Protein AF-A0A355G9J8-F1 (afdb_monomer_lite)

Radius of gyration: 12.43 Å; chains: 1; bounding box: 29×32×34 Å

Sequence (76 aa):
LYHGILEGSHTVVHCRAGIGRAGMTAAAILLHHGLTTPEAFALISKRRRVPVPDTPEQHHWILKHEKQITGKENIL

Structure (mmCIF, N/CA/C/O backbone):
data_AF-A0A355G9J8-F1
#
_entry.id   AF-A0A355G9J8-F1
#
loop_
_atom_site.group_PDB
_atom_site.id
_atom_site.type_symbol
_atom_site.label_atom_id
_atom_site.label_alt_id
_atom_site.label_comp_id
_atom_site.label_asym_id
_atom_site.label_entity_id
_atom_site.label_seq_id
_atom_site.pdbx_PDB_ins_code
_atom_site.Cartn_x
_atom_site.Cartn_y
_atom_site.Cartn_z
_atom_site.occupancy
_atom_site.B_iso_or_equiv
_atom_site.auth_seq_id
_atom_site.auth_comp_id
_atom_site.auth_asym_id
_atom_site.auth_atom_id
_atom_site.pdbx_PDB_model_num
ATOM 1 N N . LEU A 1 1 ? -14.960 5.246 0.982 1.00 87.56 1 LEU A N 1
ATOM 2 C CA . LEU A 1 1 ? -14.219 4.003 0.659 1.00 87.56 1 LEU A CA 1
ATOM 3 C C . LEU A 1 1 ? -13.916 3.191 1.913 1.00 87.56 1 LEU A C 1
ATOM 5 O O . LEU A 1 1 ? -14.485 2.123 2.049 1.00 87.56 1 LEU A O 1
ATOM 9 N N . TYR A 1 2 ? -13.080 3.691 2.831 1.00 93.12 2 TYR A N 1
ATOM 10 C CA . TYR A 1 2 ? -12.637 2.926 4.005 1.00 93.12 2 TYR A CA 1
ATOM 11 C C . TYR A 1 2 ? -13.780 2.425 4.909 1.00 93.12 2 TYR A C 1
ATOM 13 O O . TYR A 1 2 ? -13.867 1.225 5.139 1.00 93.12 2 TYR A O 1
ATOM 21 N N . HIS A 1 3 ? -14.705 3.296 5.329 1.00 94.81 3 HIS A N 1
ATOM 22 C CA . HIS A 1 3 ? -15.862 2.884 6.143 1.00 94.81 3 HIS A CA 1
ATOM 23 C C . HIS A 1 3 ? -16.712 1.800 5.470 1.00 94.81 3 HIS A C 1
ATOM 25 O O . HIS A 1 3 ? -16.987 0.782 6.086 1.00 94.81 3 HIS A O 1
ATOM 31 N N . GLY A 1 4 ? -17.011 1.946 4.175 1.00 96.56 4 GLY A N 1
ATOM 32 C CA . GLY A 1 4 ? -17.746 0.921 3.430 1.00 96.56 4 GLY A CA 1
ATOM 33 C C . GLY A 1 4 ? -17.028 -0.434 3.397 1.00 96.56 4 GLY A C 1
ATOM 34 O O . GLY A 1 4 ? -17.684 -1.466 3.482 1.00 96.56 4 GLY A O 1
ATOM 35 N N . ILE A 1 5 ? -15.688 -0.456 3.326 1.00 95.62 5 ILE A N 1
ATOM 36 C CA . ILE A 1 5 ? -14.902 -1.699 3.438 1.00 95.62 5 ILE A CA 1
ATOM 37 C C . ILE A 1 5 ? -15.060 -2.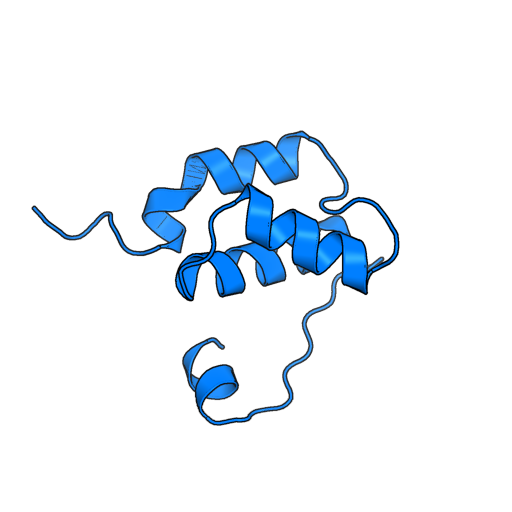312 4.838 1.00 95.62 5 ILE A C 1
ATOM 39 O O . ILE A 1 5 ? -15.257 -3.521 4.939 1.00 95.62 5 ILE A O 1
ATOM 43 N N . LEU A 1 6 ? -15.012 -1.500 5.902 1.00 96.00 6 LEU A N 1
ATOM 44 C CA . LEU A 1 6 ? -15.231 -1.973 7.278 1.00 96.00 6 LEU A CA 1
ATOM 45 C C . LEU A 1 6 ? -16.653 -2.509 7.500 1.00 96.00 6 LEU A C 1
ATOM 47 O O . LEU A 1 6 ? -16.840 -3.443 8.271 1.00 96.00 6 LEU A O 1
ATOM 51 N N . GLU A 1 7 ? -17.636 -1.962 6.790 1.00 97.88 7 GLU A N 1
ATOM 52 C CA . GLU A 1 7 ? -19.037 -2.405 6.801 1.00 97.88 7 GLU A CA 1
ATOM 53 C C . GLU A 1 7 ? -19.292 -3.634 5.902 1.00 97.88 7 GLU A C 1
ATOM 55 O O . GLU A 1 7 ? -20.423 -4.104 5.803 1.00 97.88 7 GLU A O 1
ATOM 60 N N . GLY A 1 8 ? -18.256 -4.181 5.250 1.00 97.06 8 GLY A N 1
ATOM 61 C CA . GLY A 1 8 ? -18.343 -5.406 4.446 1.00 97.06 8 GLY A CA 1
ATOM 62 C C . GLY A 1 8 ? -18.607 -5.200 2.950 1.00 97.06 8 GLY A C 1
ATOM 63 O O . GLY A 1 8 ? -18.879 -6.165 2.238 1.00 97.06 8 GLY A O 1
ATOM 64 N N . SER A 1 9 ? -18.508 -3.972 2.432 1.00 97.62 9 SER A N 1
ATOM 65 C CA . SER A 1 9 ? -18.699 -3.702 1.000 1.00 97.62 9 SER A CA 1
ATOM 66 C C . SER A 1 9 ? -17.629 -4.370 0.128 1.00 97.62 9 SER A C 1
ATOM 68 O O . SER A 1 9 ? -16.425 -4.200 0.340 1.00 97.62 9 SER A O 1
ATOM 70 N N . HIS A 1 10 ? -18.055 -5.020 -0.958 1.00 96.31 10 HIS A N 1
ATOM 71 C CA . HIS A 1 10 ? -17.158 -5.523 -2.001 1.00 96.31 10 HIS A CA 1
ATOM 72 C C . HIS A 1 10 ? -16.695 -4.386 -2.919 1.00 96.31 10 HIS A C 1
ATOM 74 O O . HIS A 1 10 ? -17.363 -4.047 -3.894 1.00 96.31 10 HIS A O 1
ATOM 80 N N . THR A 1 11 ? -15.541 -3.789 -2.616 1.00 95.06 11 THR A N 1
ATOM 81 C CA . THR A 1 11 ? -15.031 -2.643 -3.382 1.00 95.06 11 THR A CA 1
ATOM 82 C C . THR A 1 11 ? -13.878 -3.018 -4.311 1.00 95.06 11 THR A C 1
ATOM 84 O O . THR A 1 11 ? -12.931 -3.686 -3.901 1.00 95.06 11 THR A O 1
ATOM 87 N N . VAL A 1 12 ? -13.925 -2.530 -5.554 1.00 95.62 12 VAL A N 1
ATOM 88 C CA . VAL A 1 12 ? -12.861 -2.696 -6.554 1.00 95.62 12 VAL A CA 1
ATOM 89 C C . VAL A 1 12 ? -12.167 -1.361 -6.816 1.00 95.62 12 VAL A C 1
ATOM 91 O O . VAL A 1 12 ? -12.818 -0.344 -7.033 1.00 95.62 12 VAL A O 1
ATOM 94 N N . VAL A 1 13 ? -10.832 -1.381 -6.854 1.00 94.94 13 VAL A N 1
ATOM 95 C CA . VAL A 1 13 ? -9.996 -0.270 -7.329 1.00 94.94 13 VAL A CA 1
ATOM 96 C C . VAL A 1 13 ? -9.167 -0.766 -8.508 1.00 94.94 13 VAL A C 1
ATOM 98 O O . VAL A 1 13 ? -8.494 -1.792 -8.405 1.00 94.94 13 VAL A O 1
ATOM 101 N N . HIS A 1 14 ? -9.184 -0.037 -9.624 1.00 96.50 14 HIS A N 1
ATOM 102 C CA . HIS A 1 14 ? -8.376 -0.373 -10.794 1.00 96.50 14 HIS A CA 1
ATOM 103 C C . HIS A 1 14 ? -7.651 0.847 -11.368 1.00 96.50 14 HIS A C 1
ATOM 105 O O . HIS A 1 14 ? -7.955 1.999 -11.072 1.00 96.50 14 HIS A O 1
ATOM 111 N N . CYS A 1 15 ? -6.657 0.571 -12.209 1.00 94.31 15 CYS A N 1
ATOM 112 C CA . CYS A 1 15 ? -6.087 1.555 -13.120 1.00 94.31 15 CYS A CA 1
ATOM 113 C C . CYS A 1 15 ? -5.996 0.914 -14.511 1.00 94.31 15 CYS A C 1
ATOM 115 O O . CYS A 1 15 ? -7.028 0.625 -15.105 1.00 94.31 15 CYS A O 1
ATOM 117 N N . ARG A 1 16 ? -4.786 0.618 -14.993 1.00 93.00 16 ARG A N 1
ATOM 118 C CA . ARG A 1 16 ? -4.541 -0.221 -16.171 1.00 93.00 16 ARG A CA 1
ATOM 119 C C . ARG A 1 16 ? -4.110 -1.631 -15.757 1.00 93.00 16 ARG A C 1
ATOM 121 O O . ARG A 1 16 ? -4.910 -2.549 -15.822 1.00 93.00 16 ARG A O 1
ATOM 128 N N . ALA A 1 17 ? -2.888 -1.794 -15.246 1.00 92.44 17 ALA A N 1
ATOM 129 C CA . ALA A 1 17 ? -2.361 -3.106 -14.838 1.00 92.44 17 ALA A CA 1
ATOM 130 C C . ALA A 1 17 ? -2.682 -3.498 -13.380 1.00 92.44 17 ALA A C 1
ATOM 132 O O . ALA A 1 17 ? -2.360 -4.600 -12.942 1.00 92.44 17 ALA A O 1
ATOM 133 N N . GLY A 1 18 ? -3.278 -2.593 -12.595 1.00 93.31 18 GLY A N 1
ATOM 134 C CA . GLY A 1 18 ? -3.553 -2.844 -11.177 1.00 93.31 18 GLY A CA 1
ATOM 135 C C . GLY A 1 18 ? -2.293 -2.957 -10.302 1.00 93.31 18 GLY A C 1
ATOM 136 O O . GLY A 1 18 ? -2.344 -3.614 -9.269 1.00 93.31 18 GLY A O 1
ATOM 137 N N . ILE A 1 19 ? -1.165 -2.383 -10.740 1.00 96.38 19 ILE A N 1
ATOM 138 C CA . ILE A 1 19 ? 0.145 -2.455 -10.059 1.00 96.38 19 ILE A CA 1
ATOM 139 C C . ILE A 1 19 ? 0.537 -1.077 -9.513 1.00 96.38 19 ILE A C 1
ATOM 141 O O . ILE A 1 19 ? 0.772 -0.947 -8.322 1.00 96.38 19 ILE A O 1
ATOM 145 N N . GLY A 1 20 ? 0.521 -0.032 -10.351 1.00 97.25 20 GLY A N 1
ATOM 146 C CA . GLY A 1 20 ? 0.894 1.326 -9.932 1.00 97.25 20 GLY A CA 1
ATOM 147 C C . GLY A 1 20 ? -0.175 2.021 -9.089 1.00 97.25 20 GLY A C 1
ATOM 148 O O . GLY A 1 20 ? -0.364 1.709 -7.920 1.00 97.25 20 GLY A O 1
ATOM 149 N N . ARG A 1 21 ? -0.943 2.943 -9.689 1.00 97.81 21 ARG A N 1
ATOM 150 C CA . ARG A 1 21 ? -1.957 3.750 -8.968 1.00 97.81 21 ARG A CA 1
ATOM 151 C C . ARG A 1 21 ? -2.944 2.931 -8.125 1.00 97.81 21 ARG A C 1
ATOM 153 O O . ARG A 1 21 ? -3.230 3.313 -7.001 1.00 97.81 21 ARG A O 1
ATOM 160 N N . ALA A 1 22 ? -3.420 1.791 -8.628 1.00 97.56 22 ALA A N 1
ATOM 161 C CA . ALA A 1 22 ? -4.304 0.923 -7.847 1.00 97.56 22 ALA A CA 1
ATOM 162 C C . ALA A 1 22 ? -3.590 0.299 -6.632 1.00 97.56 22 ALA A C 1
ATOM 164 O O . ALA A 1 22 ? -4.180 0.212 -5.559 1.00 97.56 22 ALA A O 1
ATOM 165 N N . GLY A 1 23 ? -2.317 -0.086 -6.783 1.00 97.69 23 GLY A N 1
ATOM 166 C CA . GLY A 1 23 ? -1.484 -0.565 -5.680 1.00 97.69 23 GLY A CA 1
ATOM 167 C C . GLY A 1 23 ? -1.206 0.530 -4.652 1.00 97.69 23 GLY A C 1
ATOM 168 O O . GLY A 1 23 ? -1.305 0.273 -3.458 1.00 97.69 23 GLY A O 1
ATOM 169 N N . MET A 1 24 ? -0.965 1.768 -5.098 1.00 98.19 24 MET A N 1
ATOM 170 C CA . MET A 1 24 ? -0.833 2.927 -4.207 1.00 98.19 24 MET A CA 1
ATOM 171 C C . MET A 1 24 ? -2.114 3.182 -3.402 1.00 98.19 24 MET A C 1
ATOM 173 O O . MET A 1 24 ? -2.042 3.376 -2.193 1.00 98.19 24 MET A O 1
ATOM 177 N N . THR A 1 25 ? -3.290 3.145 -4.040 1.00 97.62 25 THR A N 1
ATOM 178 C CA . THR A 1 25 ? -4.572 3.309 -3.334 1.00 97.62 25 THR A CA 1
ATOM 179 C C . THR A 1 25 ? -4.810 2.181 -2.331 1.00 97.62 25 THR A C 1
ATOM 181 O O . THR A 1 25 ? -5.215 2.452 -1.204 1.00 97.62 25 THR A O 1
ATOM 184 N N . ALA A 1 26 ? -4.520 0.928 -2.700 1.00 97.75 26 ALA A N 1
ATOM 185 C CA . ALA A 1 26 ? -4.612 -0.200 -1.775 1.00 97.75 26 ALA A CA 1
ATOM 186 C C . ALA A 1 26 ? -3.657 -0.038 -0.578 1.00 97.75 26 ALA A C 1
ATOM 188 O O . ALA A 1 26 ? -4.062 -0.286 0.555 1.00 97.75 26 ALA A O 1
ATOM 189 N N . ALA A 1 27 ? -2.427 0.433 -0.812 1.00 98.19 27 ALA A N 1
ATOM 190 C CA . ALA A 1 27 ? -1.469 0.712 0.254 1.00 98.19 27 ALA A CA 1
ATOM 191 C C . ALA A 1 27 ? -2.000 1.803 1.188 1.00 98.19 27 ALA A C 1
ATOM 193 O O . ALA A 1 27 ? -2.044 1.591 2.392 1.00 98.19 27 ALA A O 1
ATOM 194 N N . ALA A 1 28 ? -2.501 2.916 0.647 1.00 97.75 28 ALA A N 1
ATOM 195 C CA . ALA A 1 28 ? -3.050 4.003 1.453 1.00 97.75 28 ALA A CA 1
ATOM 196 C C . ALA A 1 28 ? -4.201 3.547 2.372 1.00 97.75 28 ALA A C 1
ATOM 198 O O . ALA A 1 28 ? -4.260 3.955 3.528 1.00 97.75 28 ALA A O 1
ATOM 199 N N . ILE A 1 29 ? -5.079 2.658 1.894 1.00 97.00 29 ILE A N 1
ATOM 200 C CA . ILE A 1 29 ? -6.163 2.077 2.706 1.00 97.00 29 ILE A CA 1
ATOM 201 C C . ILE A 1 29 ? -5.602 1.218 3.846 1.00 97.00 29 ILE A C 1
ATOM 203 O O . ILE A 1 29 ? -6.066 1.327 4.978 1.00 97.00 29 ILE A O 1
ATOM 207 N N . LEU A 1 30 ? -4.605 0.376 3.564 1.00 97.69 30 LEU A N 1
ATOM 208 C CA . LEU A 1 30 ? -3.965 -0.471 4.575 1.00 97.69 30 LEU A CA 1
ATOM 209 C C . LEU A 1 30 ? -3.199 0.356 5.616 1.00 97.69 30 LEU A C 1
ATOM 211 O O . LEU A 1 30 ? -3.249 0.040 6.801 1.00 97.69 30 LEU A O 1
ATOM 215 N N . LEU A 1 31 ? -2.546 1.438 5.191 1.00 97.69 31 LEU A N 1
ATOM 216 C CA . LEU A 1 31 ? -1.863 2.376 6.082 1.00 97.69 31 LEU A CA 1
ATOM 217 C C . LEU A 1 31 ? -2.860 3.072 6.998 1.00 97.69 31 LEU A C 1
ATOM 219 O O . LEU A 1 31 ? -2.673 3.110 8.209 1.00 97.69 31 LEU A O 1
ATOM 223 N N . HIS A 1 32 ? -3.953 3.570 6.421 1.00 95.75 32 HIS A N 1
ATOM 224 C CA . HIS A 1 32 ? -5.046 4.164 7.179 1.00 95.75 32 HIS A CA 1
ATOM 225 C C . HIS A 1 32 ? -5.664 3.173 8.182 1.00 95.75 32 HIS A C 1
ATOM 227 O O . HIS A 1 32 ? -6.089 3.572 9.262 1.00 95.75 32 HIS A O 1
ATOM 233 N N . HIS A 1 33 ? -5.659 1.876 7.862 1.00 95.69 33 HIS A N 1
ATOM 234 C CA . HIS A 1 33 ? -6.082 0.813 8.775 1.00 95.69 33 HIS A CA 1
ATOM 235 C C . HIS A 1 33 ? -5.080 0.520 9.908 1.00 95.69 33 HIS A C 1
ATOM 237 O O . HIS A 1 33 ? -5.461 -0.068 10.916 1.00 95.69 33 HIS A O 1
ATOM 243 N N . GLY A 1 34 ? -3.816 0.933 9.766 1.00 96.25 34 GLY A N 1
ATOM 244 C CA . GLY A 1 34 ? -2.782 0.797 10.794 1.00 96.25 34 GLY A CA 1
ATOM 245 C C . GLY A 1 34 ? -1.563 -0.038 10.397 1.00 96.25 34 GLY A C 1
ATOM 246 O O . GLY A 1 34 ? -0.676 -0.211 11.229 1.00 96.25 34 GLY A O 1
ATOM 247 N N . LEU A 1 35 ? -1.483 -0.539 9.159 1.00 98.06 35 LEU A N 1
ATOM 248 C CA . LEU A 1 35 ? -0.272 -1.209 8.674 1.00 98.06 35 LEU A CA 1
ATOM 249 C C . LEU A 1 35 ? 0.830 -0.184 8.389 1.00 98.06 35 LEU A C 1
ATOM 251 O O . LEU A 1 35 ? 0.573 0.937 7.952 1.00 98.06 35 LEU A O 1
ATOM 255 N N . THR A 1 36 ? 2.078 -0.596 8.566 1.00 97.69 36 THR A N 1
ATOM 256 C CA . THR A 1 36 ? 3.232 0.179 8.101 1.00 97.69 36 THR A CA 1
ATOM 257 C C . THR A 1 36 ? 3.363 0.118 6.575 1.00 97.69 36 THR A C 1
ATOM 259 O O . THR A 1 36 ? 2.877 -0.813 5.920 1.00 97.69 36 THR A O 1
ATOM 262 N N . THR A 1 37 ? 4.075 1.086 5.986 1.00 97.69 37 THR A N 1
ATOM 263 C CA . THR A 1 37 ? 4.386 1.084 4.544 1.00 97.69 37 THR A CA 1
ATOM 264 C C . THR A 1 37 ? 4.984 -0.246 4.040 1.00 97.69 37 THR A C 1
ATOM 266 O O . THR A 1 37 ? 4.462 -0.786 3.056 1.00 97.69 37 THR A O 1
ATOM 269 N N . PRO A 1 38 ? 6.002 -0.843 4.699 1.00 98.00 38 PRO A N 1
ATOM 270 C C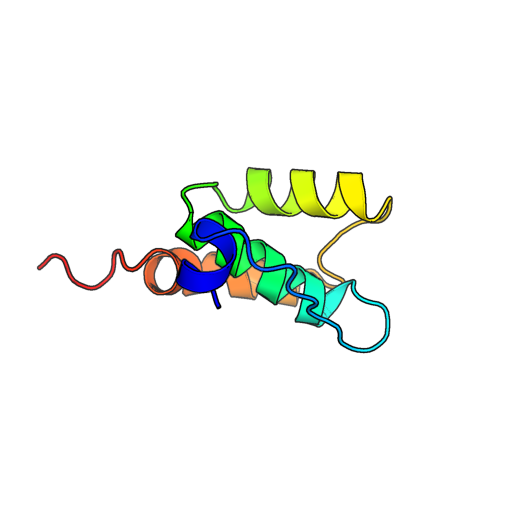A . PRO A 1 38 ? 6.548 -2.136 4.281 1.00 98.00 38 PRO A CA 1
ATOM 271 C C . PRO A 1 38 ? 5.536 -3.289 4.355 1.00 98.00 38 PRO A C 1
ATOM 273 O O . PRO A 1 38 ? 5.458 -4.096 3.427 1.00 98.00 38 PRO A O 1
ATOM 276 N N . GLU A 1 39 ? 4.732 -3.365 5.421 1.00 98.56 39 GLU A N 1
ATOM 277 C CA . GLU A 1 39 ? 3.721 -4.421 5.589 1.00 98.56 39 GLU A CA 1
ATOM 278 C C . GLU A 1 39 ? 2.641 -4.345 4.509 1.00 98.56 39 GLU A C 1
ATOM 280 O O . GLU A 1 39 ? 2.265 -5.368 3.927 1.00 98.56 39 GLU A O 1
ATOM 285 N N . ALA A 1 40 ? 2.173 -3.134 4.197 1.00 98.56 40 ALA A N 1
ATOM 286 C CA . ALA A 1 40 ? 1.161 -2.919 3.175 1.00 98.56 40 ALA A CA 1
ATOM 287 C C . ALA A 1 40 ? 1.651 -3.374 1.793 1.00 98.56 40 ALA A C 1
ATOM 289 O O . ALA A 1 40 ? 0.971 -4.157 1.122 1.00 98.56 40 ALA A O 1
ATOM 290 N N . PHE A 1 41 ? 2.848 -2.954 1.373 1.00 98.44 41 PHE A N 1
ATOM 291 C CA . PHE A 1 41 ? 3.381 -3.355 0.070 1.00 98.44 41 PHE A CA 1
ATOM 292 C C . PHE A 1 41 ? 3.763 -4.834 0.002 1.00 98.44 41 PHE A C 1
ATOM 294 O O . PHE A 1 41 ? 3.542 -5.457 -1.041 1.00 98.44 41 PHE A O 1
ATOM 301 N N . ALA A 1 42 ? 4.244 -5.432 1.095 1.00 98.56 42 ALA A N 1
ATOM 302 C CA . ALA A 1 42 ? 4.465 -6.875 1.164 1.00 98.56 42 ALA A CA 1
ATOM 303 C C . ALA A 1 42 ? 3.150 -7.652 0.982 1.00 98.56 42 ALA A C 1
ATOM 305 O O . ALA A 1 42 ? 3.087 -8.598 0.187 1.00 98.56 42 ALA A O 1
ATOM 306 N N . LEU A 1 43 ? 2.075 -7.225 1.655 1.00 98.69 43 LEU A N 1
ATOM 307 C CA . LEU A 1 43 ? 0.755 -7.842 1.534 1.00 98.69 43 LEU A CA 1
ATOM 308 C C . LEU A 1 43 ? 0.199 -7.719 0.109 1.00 98.69 43 LEU A C 1
ATOM 310 O O . LEU A 1 43 ? -0.256 -8.715 -0.464 1.00 98.69 43 LEU A O 1
ATOM 314 N N . ILE A 1 44 ? 0.264 -6.525 -0.487 1.00 98.25 44 ILE A N 1
ATOM 315 C CA . ILE A 1 44 ? -0.257 -6.294 -1.840 1.00 98.25 44 ILE A CA 1
ATOM 316 C C . ILE A 1 44 ? 0.566 -7.068 -2.872 1.00 98.25 44 ILE A C 1
ATOM 318 O O . ILE A 1 44 ? -0.017 -7.767 -3.703 1.00 98.25 44 ILE A O 1
ATOM 322 N N . SER A 1 45 ? 1.898 -7.017 -2.792 1.00 98.44 45 SER A N 1
ATOM 323 C CA . SER A 1 45 ? 2.788 -7.744 -3.709 1.00 98.44 45 SER A CA 1
ATOM 324 C C . SER A 1 45 ? 2.536 -9.249 -3.647 1.00 98.44 45 SER A C 1
ATOM 326 O O . SER A 1 45 ? 2.378 -9.900 -4.681 1.00 98.44 45 SER A O 1
ATOM 328 N N . LYS A 1 46 ? 2.370 -9.807 -2.437 1.00 98.50 46 LYS A N 1
ATOM 329 C CA . LYS A 1 46 ? 2.012 -11.220 -2.245 1.00 98.50 46 LYS A CA 1
ATOM 330 C C . LYS A 1 46 ? 0.697 -11.583 -2.940 1.00 98.50 46 LYS A C 1
ATOM 332 O O . LYS A 1 46 ? 0.599 -12.647 -3.546 1.00 98.50 46 LYS A O 1
ATOM 337 N N . ARG A 1 47 ? -0.320 -10.716 -2.874 1.00 97.62 47 ARG A N 1
ATOM 338 C CA . ARG A 1 47 ? -1.623 -10.948 -3.527 1.00 97.62 47 ARG A CA 1
ATOM 339 C C . ARG A 1 47 ? -1.570 -10.757 -5.042 1.00 97.62 47 ARG A C 1
ATOM 341 O O . ARG A 1 47 ? -2.233 -11.497 -5.766 1.00 97.62 47 ARG A O 1
ATOM 348 N N . ARG A 1 48 ? -0.778 -9.800 -5.528 1.00 96.25 48 ARG A N 1
ATOM 349 C CA . ARG A 1 48 ? -0.602 -9.523 -6.963 1.00 96.25 48 ARG A CA 1
ATOM 350 C C . ARG A 1 48 ? 0.386 -10.469 -7.645 1.00 96.25 48 ARG A C 1
ATOM 352 O O . ARG A 1 48 ? 0.349 -10.566 -8.867 1.00 96.25 48 ARG A O 1
ATOM 359 N N . ARG A 1 49 ? 1.206 -11.194 -6.872 1.00 97.50 49 ARG A N 1
ATOM 360 C CA . ARG A 1 49 ? 2.275 -12.097 -7.345 1.00 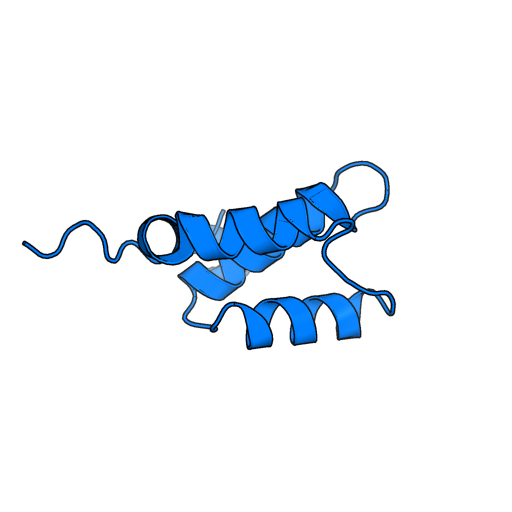97.50 49 ARG A CA 1
ATOM 361 C C . ARG A 1 49 ? 3.338 -11.393 -8.195 1.00 97.50 49 ARG A C 1
ATOM 363 O O . ARG A 1 49 ? 4.027 -12.033 -8.980 1.00 97.50 49 ARG A O 1
ATOM 370 N N . VAL A 1 50 ? 3.458 -10.082 -8.023 1.00 97.56 50 VAL A N 1
ATOM 371 C CA . VAL A 1 50 ? 4.447 -9.208 -8.659 1.00 97.56 50 VAL A CA 1
ATOM 372 C C . VAL A 1 50 ? 4.829 -8.112 -7.663 1.00 97.56 50 VAL A C 1
ATOM 374 O O . VAL A 1 50 ? 4.040 -7.847 -6.749 1.00 97.56 50 VAL A O 1
ATOM 377 N N . PRO A 1 51 ? 5.995 -7.467 -7.818 1.00 97.38 51 PRO A N 1
ATOM 378 C CA . PRO A 1 51 ? 6.330 -6.284 -7.037 1.00 97.38 51 PRO A CA 1
ATOM 379 C C . PRO A 1 51 ? 5.272 -5.187 -7.199 1.00 97.38 51 PRO A C 1
ATOM 381 O O . PRO A 1 51 ? 4.792 -4.924 -8.302 1.00 97.38 51 PRO A O 1
ATOM 384 N N . VAL A 1 52 ? 4.895 -4.574 -6.080 1.00 97.81 52 VAL A N 1
ATOM 385 C CA . VAL A 1 52 ? 4.012 -3.409 -6.003 1.00 97.81 52 VAL A CA 1
ATOM 386 C C . VAL A 1 52 ? 4.649 -2.414 -5.027 1.00 97.81 52 VAL A C 1
ATOM 388 O O . VAL A 1 52 ? 5.064 -2.836 -3.946 1.00 97.81 52 VAL A O 1
ATOM 391 N N . PRO A 1 53 ? 4.702 -1.111 -5.350 1.00 97.69 53 PRO A N 1
ATOM 392 C CA . PRO A 1 53 ? 4.107 -0.456 -6.518 1.00 97.69 53 PRO A CA 1
ATOM 393 C C . PRO A 1 53 ? 4.961 -0.616 -7.791 1.00 97.69 53 PRO A C 1
ATOM 395 O O . PRO A 1 53 ? 5.950 -1.337 -7.791 1.00 97.69 53 PRO A O 1
ATOM 398 N N . ASP A 1 54 ? 4.536 0.015 -8.889 1.00 97.69 54 ASP A N 1
ATOM 399 C CA . ASP A 1 54 ? 5.143 -0.131 -10.226 1.00 97.69 54 ASP A CA 1
ATOM 400 C C . ASP A 1 54 ? 6.527 0.526 -10.308 1.00 97.69 54 ASP A C 1
ATOM 402 O O . ASP A 1 54 ? 7.415 0.040 -11.002 1.00 97.69 54 ASP A O 1
ATOM 406 N N . THR A 1 55 ? 6.727 1.629 -9.578 1.00 97.75 55 THR A N 1
ATOM 407 C CA . THR A 1 55 ? 7.991 2.375 -9.602 1.00 97.75 55 THR A CA 1
ATOM 408 C C . THR A 1 55 ? 8.467 2.779 -8.202 1.00 97.75 55 THR A C 1
ATOM 410 O O . THR A 1 55 ? 7.647 2.949 -7.289 1.00 97.75 55 THR A O 1
ATOM 413 N N . PRO A 1 56 ? 9.783 2.988 -8.005 1.00 97.88 56 PRO A N 1
ATOM 414 C CA . PRO A 1 56 ? 10.325 3.500 -6.746 1.00 97.88 56 PRO A CA 1
ATOM 415 C C . PRO A 1 56 ? 9.731 4.852 -6.330 1.00 97.88 56 PRO A C 1
ATOM 417 O O . PRO A 1 56 ? 9.505 5.085 -5.144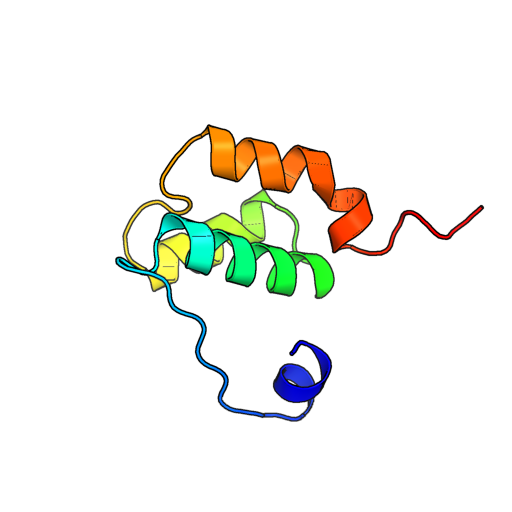 1.00 97.88 56 PRO A O 1
ATOM 420 N N . GLU A 1 57 ? 9.413 5.730 -7.285 1.00 98.50 57 GLU A N 1
ATOM 421 C CA . GLU A 1 57 ? 8.827 7.050 -7.020 1.00 98.50 57 GLU A CA 1
ATOM 422 C C . GLU A 1 57 ? 7.435 6.926 -6.399 1.00 98.50 57 GLU A C 1
ATOM 424 O O . GLU A 1 57 ? 7.077 7.712 -5.525 1.00 98.50 57 GLU A O 1
ATOM 429 N N . GLN A 1 58 ? 6.658 5.914 -6.795 1.00 98.31 58 GLN A N 1
ATOM 430 C CA . GLN A 1 58 ? 5.351 5.629 -6.199 1.00 98.31 58 GLN A CA 1
ATOM 431 C C . GLN A 1 58 ? 5.489 5.148 -4.750 1.00 98.31 58 GLN A C 1
ATOM 433 O O . GLN A 1 58 ? 4.716 5.562 -3.884 1.00 98.31 58 GLN A O 1
ATOM 438 N N . HIS A 1 59 ? 6.492 4.313 -4.467 1.00 98.19 59 HIS A N 1
ATOM 439 C CA . HIS A 1 59 ? 6.800 3.887 -3.101 1.00 98.19 59 HIS A CA 1
ATOM 440 C C . HIS A 1 59 ? 7.242 5.081 -2.244 1.00 98.19 59 HIS A C 1
ATOM 442 O O . HIS A 1 59 ? 6.732 5.293 -1.143 1.00 98.19 59 HIS A O 1
ATOM 448 N N . HIS A 1 60 ? 8.150 5.903 -2.773 1.00 98.31 60 HIS A N 1
ATOM 449 C CA . HIS A 1 60 ? 8.628 7.109 -2.104 1.00 98.31 60 HIS A CA 1
ATOM 450 C C . HIS A 1 60 ? 7.500 8.118 -1.863 1.00 98.31 60 HIS A C 1
ATOM 452 O O . HIS A 1 60 ? 7.458 8.758 -0.815 1.00 98.31 60 HIS A O 1
ATOM 458 N N . TRP A 1 61 ? 6.550 8.228 -2.795 1.00 98.31 61 TRP A N 1
ATOM 459 C CA . TRP A 1 61 ? 5.369 9.059 -2.611 1.00 98.31 61 TRP A CA 1
ATOM 460 C C . TRP A 1 61 ? 4.553 8.601 -1.398 1.00 98.31 61 TRP A C 1
ATOM 462 O O . TRP A 1 61 ? 4.215 9.436 -0.567 1.00 98.31 61 TRP A O 1
ATOM 472 N N . ILE A 1 62 ? 4.298 7.299 -1.229 1.00 98.12 62 ILE A N 1
ATOM 473 C CA . ILE A 1 62 ? 3.573 6.796 -0.048 1.00 98.12 62 ILE A CA 1
ATOM 474 C C . ILE A 1 62 ? 4.335 7.101 1.248 1.00 98.12 62 ILE A C 1
ATOM 476 O O . ILE A 1 62 ? 3.735 7.645 2.171 1.00 98.12 62 ILE A O 1
ATOM 480 N N . LEU A 1 63 ? 5.649 6.852 1.290 1.00 97.25 63 LEU A N 1
ATOM 481 C CA . LEU A 1 63 ? 6.481 7.181 2.458 1.00 97.25 63 LEU A CA 1
ATOM 482 C C . LEU A 1 63 ? 6.414 8.672 2.814 1.00 97.25 63 LEU A C 1
ATOM 484 O O . LEU A 1 63 ? 6.222 9.036 3.971 1.00 97.25 63 LEU A O 1
ATOM 488 N N . LYS A 1 64 ? 6.537 9.548 1.809 1.00 97.88 64 LYS A N 1
ATOM 489 C CA . LYS A 1 64 ? 6.503 11.002 2.002 1.00 97.88 64 LYS A CA 1
ATOM 490 C C . LYS A 1 64 ? 5.171 11.488 2.589 1.00 97.88 64 LYS A C 1
ATOM 492 O O . LYS A 1 64 ? 5.174 12.470 3.324 1.00 97.88 64 LYS A O 1
ATOM 497 N N . HIS A 1 65 ? 4.061 10.819 2.278 1.00 97.00 65 HIS A N 1
ATOM 498 C CA . HIS A 1 65 ? 2.709 11.234 2.678 1.00 97.00 65 HIS A CA 1
ATOM 499 C C . HIS A 1 65 ? 2.109 10.315 3.767 1.00 97.00 65 HIS A C 1
ATOM 501 O O . HIS A 1 65 ? 0.912 10.372 4.039 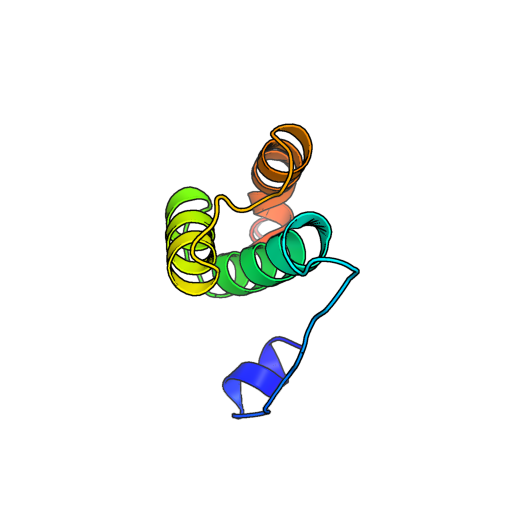1.00 97.00 65 HIS A O 1
ATOM 507 N N . GLU A 1 66 ? 2.913 9.475 4.433 1.00 96.00 66 GLU A N 1
ATOM 508 C CA . GLU A 1 66 ? 2.433 8.481 5.409 1.00 96.00 66 GLU A CA 1
ATOM 509 C C . GLU A 1 66 ? 1.667 9.121 6.580 1.00 96.00 66 GLU A C 1
ATOM 511 O O . GLU A 1 66 ? 0.617 8.622 6.992 1.00 96.00 66 GLU A O 1
ATOM 516 N N . LYS A 1 67 ? 2.128 10.274 7.082 1.00 94.50 67 LYS A N 1
ATOM 517 C CA . LYS A 1 67 ? 1.443 11.015 8.158 1.00 94.50 67 LYS A CA 1
ATOM 518 C C . LYS A 1 67 ? 0.053 11.502 7.742 1.00 94.50 67 LYS A C 1
ATOM 520 O O . LYS A 1 67 ? -0.888 11.397 8.525 1.00 94.50 67 LYS A O 1
ATOM 525 N N . GLN A 1 68 ? -0.080 11.967 6.501 1.00 95.12 68 GLN A N 1
ATOM 526 C CA . GLN A 1 68 ? -1.345 12.437 5.925 1.00 95.12 68 GLN A CA 1
ATOM 527 C C . GLN A 1 68 ? -2.316 11.278 5.737 1.00 95.12 68 GLN A C 1
ATOM 529 O O . GLN A 1 68 ? -3.470 11.352 6.147 1.00 95.12 68 GLN A O 1
ATOM 534 N N . ILE A 1 69 ? -1.826 10.174 5.170 1.00 95.69 69 ILE A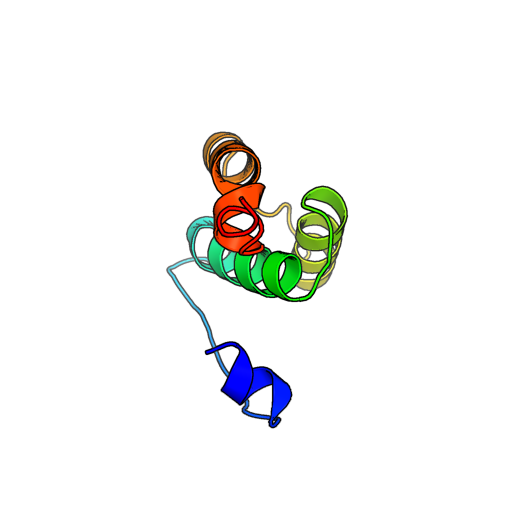 N 1
ATOM 535 C CA . ILE A 1 69 ? -2.616 8.963 4.920 1.00 95.69 69 ILE A CA 1
ATOM 536 C C . ILE A 1 69 ? -3.140 8.365 6.233 1.00 95.69 69 ILE A C 1
ATOM 538 O O . ILE A 1 69 ? -4.304 7.969 6.325 1.00 95.69 69 ILE A O 1
ATOM 542 N N . THR A 1 70 ? -2.293 8.318 7.262 1.00 94.44 70 THR A N 1
ATOM 543 C CA . THR A 1 70 ? -2.654 7.771 8.579 1.00 94.44 70 THR A CA 1
ATOM 544 C C . THR A 1 70 ? -3.479 8.739 9.432 1.00 94.44 70 THR A C 1
ATOM 546 O O . THR A 1 70 ? -3.894 8.367 10.525 1.00 94.44 70 THR A O 1
ATOM 549 N N . GLY A 1 71 ? -3.728 9.971 8.965 1.00 85.69 71 GLY A N 1
ATOM 550 C CA . GLY A 1 71 ? -4.475 10.987 9.714 1.00 85.69 71 GLY A CA 1
ATOM 551 C C . GLY A 1 71 ? -3.750 11.505 10.962 1.00 85.69 71 GLY A C 1
ATOM 552 O O . GLY A 1 71 ? -4.362 12.163 11.799 1.00 85.69 71 GLY A O 1
ATOM 553 N N . LYS A 1 72 ? -2.445 11.233 11.095 1.00 74.12 72 LYS A N 1
ATOM 554 C CA . LYS A 1 72 ? -1.622 11.620 12.255 1.00 74.12 72 LYS A CA 1
ATOM 555 C C . LYS A 1 72 ? -1.173 13.088 12.232 1.00 74.12 72 LYS A C 1
ATOM 557 O O . LYS A 1 72 ? -0.448 13.503 13.128 1.00 74.12 72 LYS A O 1
ATOM 562 N N . GLU A 1 73 ? -1.576 13.873 11.231 1.00 60.03 73 GLU A N 1
ATOM 563 C CA . GLU A 1 73 ? -1.246 15.306 11.141 1.00 60.03 73 GLU A CA 1
ATOM 564 C C . GLU A 1 73 ? -2.142 16.219 11.998 1.00 60.03 73 GLU A C 1
ATOM 566 O O . GLU A 1 73 ? -1.778 17.369 12.208 1.00 60.03 73 GLU A O 1
ATOM 571 N N . ASN A 1 74 ? -3.247 15.719 12.568 1.00 47.75 74 ASN A N 1
ATOM 572 C CA . ASN A 1 74 ? -4.213 16.535 13.325 1.00 47.75 74 ASN A CA 1
ATOM 573 C C . ASN A 1 74 ? -4.157 16.341 14.856 1.00 47.75 74 ASN A C 1
ATOM 575 O O . ASN A 1 74 ? -5.183 16.444 15.524 1.00 47.75 74 ASN A O 1
ATOM 579 N N . ILE A 1 75 ? -2.986 16.043 15.429 1.00 47.62 75 ILE A N 1
ATOM 580 C CA . ILE A 1 75 ? -2.799 16.020 16.893 1.00 47.62 75 ILE A CA 1
ATOM 581 C C . ILE A 1 75 ? -1.683 16.997 17.277 1.00 47.62 75 ILE A C 1
ATOM 583 O O . ILE A 1 75 ? -0.590 16.578 17.653 1.00 47.62 75 ILE A O 1
ATOM 587 N N . LEU A 1 76 ? -1.967 18.293 17.140 1.00 38.81 76 LEU A N 1
ATOM 588 C CA . LEU A 1 76 ? -1.376 19.392 17.911 1.00 38.81 76 LEU A CA 1
ATOM 589 C C . LEU A 1 76 ? -2.453 20.455 18.132 1.00 38.81 76 LEU A C 1
ATOM 591 O O . LEU A 1 76 ? -3.098 20.836 17.130 1.00 38.81 76 LEU A O 1
#

pLDDT: mean 93.82, std 11.32, range [38.81, 98.69]

Secondary structure (DSSP, 8-state):
-HHHHHTT-------SSSSSHHHHHHHHHHHHHT--HHHHHHHHHHHHTS-SSSSHHHHHHHHHTHHHHTTTTS--

Foldseek 3Di:
DLVCVVVPDPDDDDDPLCAAPVLLVQLLSVLLVPDDLVRSQVVVCVVSVHGHHPDPVSSVVCVVCSCVSNVVPPDD